Protein AF-A0AAP1RCW9-F1 (afdb_monomer)

Solvent-accessible surface area (backbone atoms only — not comparable to full-atom values): 2894 Å² total; per-residue (Å²): 83,57,24,56,80,77,46,24,67,63,52,48,52,54,36,44,78,73,68,54,87,82,80,72,58,22,68,89,22,53,69,54,34,93,89,40,84,93,35,48,11,35,25,32,38,79,82,73,111

Structure (mmCIF, N/CA/C/O backbone):
data_AF-A0AAP1RCW9-F1
#
_entry.id   AF-A0AAP1RCW9-F1
#
loop_
_atom_site.group_PDB
_atom_site.id
_atom_site.type_symbol
_atom_site.label_atom_id
_atom_site.label_alt_id
_atom_site.label_comp_id
_atom_site.label_asym_id
_atom_site.label_entity_id
_atom_site.label_seq_id
_atom_site.pdbx_PDB_ins_code
_atom_site.Cartn_x
_atom_site.Cartn_y
_atom_site.Cartn_z
_atom_site.occupancy
_atom_site.B_iso_or_equiv
_atom_site.auth_seq_id
_atom_site.auth_comp_id
_atom_site.auth_asym_id
_atom_site.auth_atom_id
_atom_site.pdbx_PDB_model_num
ATOM 1 N N . PHE A 1 1 ? -3.047 -4.414 0.094 1.00 98.06 1 PHE A N 1
ATOM 2 C CA . PHE A 1 1 ? -3.198 -3.870 -1.278 1.00 98.06 1 PHE A CA 1
ATOM 3 C C . PHE A 1 1 ? -1.824 -3.489 -1.818 1.00 98.06 1 PHE A C 1
ATOM 5 O O . PHE A 1 1 ? -1.026 -2.966 -1.050 1.00 98.06 1 PHE A O 1
ATOM 12 N N . HIS A 1 2 ? -1.526 -3.759 -3.094 1.00 98.12 2 HIS A N 1
ATOM 13 C CA . HIS A 1 2 ? -0.311 -3.229 -3.725 1.00 98.12 2 HIS A CA 1
ATOM 14 C C . HIS A 1 2 ? -0.496 -1.755 -4.087 1.00 98.12 2 HIS A C 1
ATOM 16 O O . HIS A 1 2 ? -1.573 -1.359 -4.533 1.00 98.12 2 HIS A O 1
ATOM 22 N N . ASP A 1 3 ? 0.573 -0.979 -3.951 1.00 97.69 3 ASP A N 1
ATOM 23 C CA . ASP A 1 3 ? 0.630 0.434 -4.309 1.00 97.69 3 ASP A CA 1
ATOM 24 C C . ASP A 1 3 ? 1.305 0.688 -5.664 1.00 97.69 3 ASP A C 1
ATOM 26 O O . ASP A 1 3 ? 1.719 1.798 -5.972 1.00 97.69 3 ASP A O 1
ATOM 30 N N . THR A 1 4 ? 1.378 -0.336 -6.521 1.00 97.19 4 THR A N 1
ATOM 31 C CA . THR A 1 4 ? 1.987 -0.279 -7.865 1.00 97.19 4 THR A CA 1
ATOM 32 C C . THR A 1 4 ? 1.481 0.878 -8.735 1.00 97.19 4 THR A C 1
ATOM 34 O O . THR A 1 4 ? 2.202 1.346 -9.614 1.00 97.19 4 THR A O 1
ATOM 37 N N . TYR A 1 5 ? 0.256 1.346 -8.484 1.00 96.94 5 TYR A N 1
ATOM 38 C CA . TYR A 1 5 ? -0.366 2.480 -9.174 1.00 96.94 5 TYR A CA 1
ATOM 39 C C . TYR A 1 5 ? -0.767 3.625 -8.222 1.00 96.94 5 TYR A C 1
ATOM 41 O O . TYR A 1 5 ? -1.611 4.448 -8.577 1.00 96.94 5 TYR A O 1
ATOM 49 N N . GLY A 1 6 ? -0.208 3.678 -7.009 1.00 96.88 6 GLY A N 1
ATOM 50 C CA . GLY A 1 6 ? -0.483 4.743 -6.035 1.00 96.88 6 GLY A CA 1
ATOM 51 C C . GLY A 1 6 ? -1.917 4.746 -5.490 1.00 96.88 6 GLY A C 1
ATOM 52 O O . GLY A 1 6 ? -2.466 5.810 -5.220 1.00 96.88 6 GLY A O 1
ATOM 53 N N . GLN A 1 7 ? -2.577 3.584 -5.434 1.00 98.38 7 GLN A N 1
ATOM 54 C CA . GLN A 1 7 ? -3.988 3.454 -5.034 1.00 98.38 7 GLN A CA 1
ATOM 55 C C . GLN A 1 7 ? -4.180 2.710 -3.708 1.00 98.38 7 GLN A C 1
ATOM 57 O O . GLN A 1 7 ? -5.317 2.530 -3.271 1.00 98.38 7 GLN A O 1
ATOM 62 N N . ALA A 1 8 ? -3.117 2.230 -3.059 1.00 98.38 8 ALA A N 1
ATOM 63 C CA . ALA A 1 8 ? -3.274 1.341 -1.916 1.00 98.38 8 ALA A CA 1
ATOM 64 C C . ALA A 1 8 ? -3.974 2.021 -0.735 1.00 98.38 8 ALA A C 1
ATOM 66 O O . ALA A 1 8 ? -4.905 1.433 -0.191 1.00 98.38 8 ALA A O 1
ATOM 67 N N . LEU A 1 9 ? -3.601 3.256 -0.381 1.00 98.50 9 LEU A N 1
ATOM 68 C CA . LEU A 1 9 ? -4.237 3.981 0.727 1.00 98.50 9 LEU A CA 1
ATOM 69 C C . LEU A 1 9 ? -5.697 4.333 0.444 1.00 98.50 9 LEU A C 1
ATOM 71 O O . LEU A 1 9 ? -6.539 4.180 1.323 1.00 98.50 9 LEU A O 1
ATOM 75 N N . ALA A 1 10 ? -6.022 4.740 -0.786 1.00 98.62 10 ALA A N 1
ATOM 76 C CA . ALA A 1 10 ? -7.406 5.005 -1.177 1.00 98.62 10 ALA A CA 1
ATOM 77 C C . ALA A 1 10 ? -8.270 3.737 -1.055 1.00 98.62 10 ALA A C 1
ATOM 79 O O . ALA A 1 10 ? -9.384 3.787 -0.536 1.00 98.62 10 ALA A O 1
ATOM 80 N N . ASN A 1 11 ? -7.728 2.585 -1.457 1.00 98.75 11 ASN A N 1
ATOM 81 C CA . ASN A 1 11 ? -8.407 1.296 -1.337 1.00 98.75 11 ASN A CA 1
ATOM 82 C C . ASN A 1 11 ? -8.527 0.821 0.120 1.00 98.75 11 ASN A C 1
ATOM 84 O O . ASN A 1 11 ? -9.562 0.266 0.493 1.00 98.75 11 ASN A O 1
ATOM 88 N N . ILE A 1 12 ? -7.506 1.046 0.954 1.00 98.69 12 ILE A N 1
ATOM 89 C CA . ILE A 1 12 ? -7.570 0.782 2.401 1.00 98.69 12 ILE A CA 1
ATOM 90 C C . ILE A 1 12 ? -8.652 1.653 3.036 1.00 98.69 12 ILE A C 1
ATOM 92 O O . ILE A 1 12 ? -9.501 1.131 3.751 1.00 98.69 12 ILE A O 1
ATOM 96 N N . TYR A 1 13 ? -8.681 2.948 2.722 1.00 98.69 13 TYR A N 1
ATOM 97 C CA . TYR A 1 13 ? -9.699 3.867 3.221 1.00 98.69 13 TYR A CA 1
ATOM 98 C C . TYR A 1 13 ? -11.111 3.438 2.813 1.00 98.69 13 TYR A C 1
ATOM 100 O O . TYR A 1 13 ? -11.994 3.350 3.662 1.00 98.69 13 TYR A O 1
ATOM 108 N N . ALA A 1 14 ? -11.317 3.087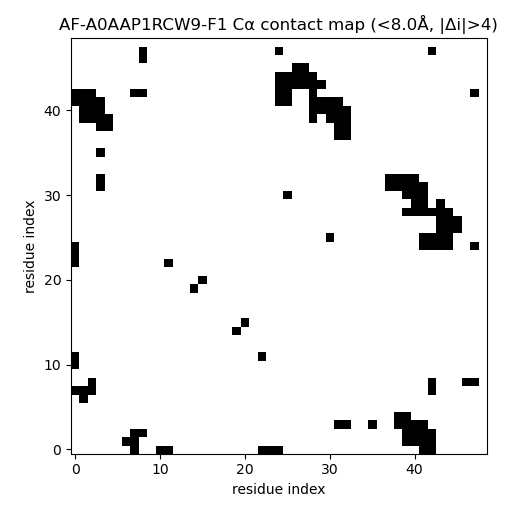 1.543 1.00 98.81 14 ALA A N 1
ATOM 109 C CA . ALA A 1 14 ? -12.595 2.551 1.085 1.00 98.81 14 ALA A CA 1
ATOM 110 C C . ALA A 1 14 ? -12.975 1.266 1.844 1.00 98.81 14 ALA A C 1
ATOM 112 O O . ALA A 1 14 ? -14.107 1.122 2.286 1.00 98.81 14 ALA A O 1
ATOM 113 N N . SER A 1 15 ? -12.020 0.361 2.070 1.00 98.75 15 SER A N 1
ATOM 114 C CA . SER A 1 15 ? -12.260 -0.893 2.799 1.00 98.75 15 SER A CA 1
ATOM 115 C C . SER A 1 15 ? -12.587 -0.669 4.281 1.00 98.75 15 SER A C 1
ATOM 117 O O . SER A 1 15 ? -13.402 -1.400 4.840 1.00 98.75 15 SER A O 1
ATOM 119 N N . LEU A 1 16 ? -11.988 0.345 4.916 1.00 98.56 16 LEU A N 1
ATOM 120 C CA . LEU A 1 16 ? -12.318 0.757 6.284 1.00 98.56 16 LEU A CA 1
ATOM 121 C C . LEU A 1 16 ? -13.779 1.212 6.390 1.00 98.56 16 LEU A C 1
ATOM 123 O O . LEU A 1 16 ? -14.457 0.853 7.351 1.00 98.56 16 LEU A O 1
ATOM 127 N N . LEU A 1 17 ? -14.281 1.960 5.400 1.00 98.69 17 LEU A N 1
ATOM 128 C CA . LEU A 1 17 ? -15.689 2.380 5.348 1.00 98.69 17 LEU A CA 1
ATOM 129 C C . LEU A 1 17 ? -16.648 1.187 5.206 1.00 98.69 17 LEU A C 1
ATOM 131 O O . LEU A 1 17 ? -17.753 1.227 5.739 1.00 98.69 17 LEU A O 1
ATOM 135 N N . GLU A 1 18 ? -16.197 0.113 4.559 1.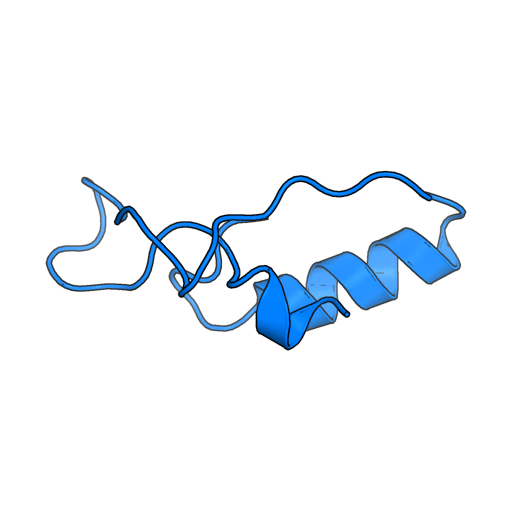00 98.75 18 GLU A N 1
ATOM 136 C CA . GLU A 1 18 ? -16.923 -1.159 4.436 1.00 98.75 18 GLU A CA 1
ATOM 137 C C . GLU A 1 18 ? -16.726 -2.094 5.651 1.00 98.75 18 GLU A C 1
ATOM 139 O O . GLU A 1 18 ? -17.204 -3.229 5.659 1.00 98.75 18 GLU A O 1
ATOM 144 N N . GLY A 1 19 ? -16.027 -1.643 6.700 1.00 98.56 19 GLY A N 1
ATOM 145 C C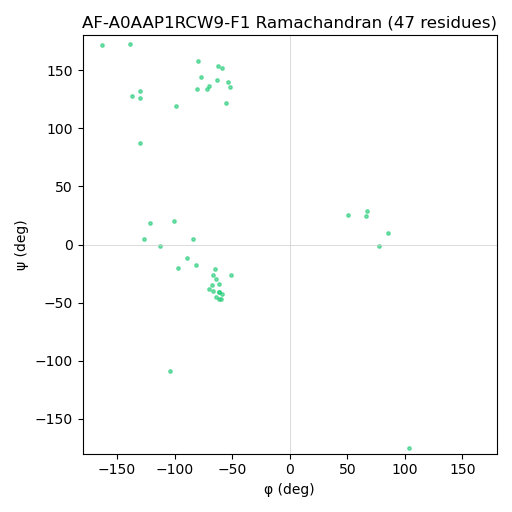A . GLY A 1 19 ? -15.859 -2.375 7.960 1.00 98.56 19 GLY A CA 1
ATOM 146 C C . GLY A 1 19 ? -14.709 -3.388 7.989 1.00 98.56 19 GLY A C 1
ATOM 147 O O . GLY A 1 19 ? -14.604 -4.162 8.943 1.00 98.56 19 GLY A O 1
ATOM 148 N N . VAL A 1 20 ? -13.826 -3.400 6.986 1.00 98.69 20 VAL A N 1
ATOM 149 C CA . VAL A 1 20 ? -12.598 -4.211 7.014 1.00 98.69 20 VAL A CA 1
ATOM 150 C C . VAL A 1 20 ? -11.611 -3.609 8.014 1.00 98.69 20 VAL A C 1
ATOM 152 O O . VAL A 1 20 ? -11.368 -2.408 8.000 1.00 98.69 20 VAL A O 1
ATOM 155 N N . ALA A 1 21 ? -11.009 -4.447 8.861 1.00 98.25 21 ALA A N 1
ATOM 156 C CA . ALA A 1 21 ? -10.134 -3.999 9.952 1.00 98.25 21 ALA A CA 1
ATOM 157 C C . ALA A 1 21 ? -8.736 -4.648 9.962 1.00 98.25 21 ALA A C 1
ATOM 159 O O . ALA A 1 21 ? -7.968 -4.431 10.896 1.00 98.25 21 ALA A O 1
ATOM 160 N N . VAL A 1 22 ? -8.398 -5.460 8.957 1.00 98.62 22 VAL A N 1
ATOM 161 C CA . VAL A 1 22 ? -7.092 -6.131 8.849 1.00 98.62 22 VAL A CA 1
ATOM 162 C C . VAL A 1 22 ? -6.525 -5.882 7.457 1.00 98.62 22 VAL A C 1
ATOM 164 O O . VAL A 1 22 ? -7.189 -6.169 6.461 1.00 98.62 22 VAL A O 1
ATOM 167 N N . PHE A 1 23 ? -5.300 -5.359 7.396 1.00 98.56 23 PHE A N 1
ATOM 168 C CA . PHE A 1 23 ? -4.618 -5.022 6.150 1.00 98.56 23 PHE A CA 1
ATOM 169 C C . PHE A 1 23 ? -3.160 -5.467 6.194 1.00 98.56 23 PHE A C 1
ATOM 171 O O . PHE A 1 23 ? -2.413 -5.078 7.091 1.00 98.56 23 PHE A O 1
ATOM 178 N N . ASP A 1 24 ? -2.748 -6.219 5.178 1.00 98.56 24 ASP A N 1
ATOM 179 C CA . ASP A 1 24 ? -1.342 -6.554 4.983 1.00 98.56 24 ASP A CA 1
ATOM 180 C C . ASP A 1 24 ? -0.608 -5.389 4.308 1.00 98.56 24 ASP A C 1
ATOM 182 O O . ASP A 1 24 ? -1.070 -4.815 3.310 1.00 98.56 24 ASP A O 1
ATOM 186 N N . SER A 1 25 ? 0.562 -5.073 4.854 1.00 98.44 25 SER A N 1
ATOM 187 C CA . SER A 1 25 ? 1.509 -4.072 4.364 1.00 98.44 25 SER A CA 1
ATOM 188 C C . SER A 1 25 ? 2.934 -4.617 4.479 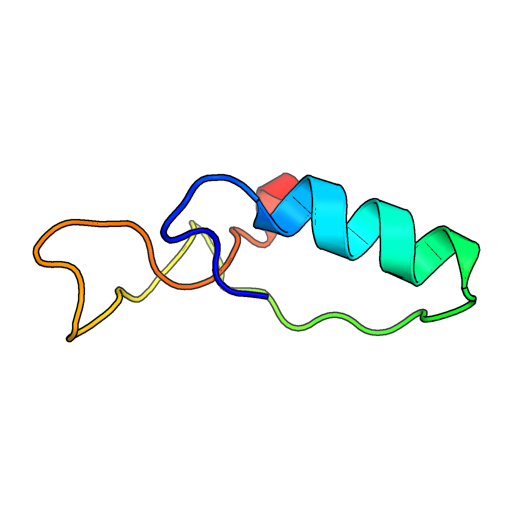1.00 98.44 25 SER A C 1
ATOM 190 O O . SER A 1 25 ? 3.151 -5.696 5.033 1.00 98.44 25 SER A O 1
ATOM 192 N N . SER A 1 26 ? 3.912 -3.896 3.938 1.00 98.31 26 SER A N 1
ATOM 193 C CA . SER A 1 26 ? 5.320 -4.271 4.039 1.00 98.31 26 SER A CA 1
ATOM 194 C C . SER A 1 26 ? 6.150 -3.086 4.512 1.00 98.31 26 SER A C 1
ATOM 196 O O . SER A 1 26 ? 6.032 -2.004 3.945 1.00 98.31 26 SER A O 1
ATOM 198 N N . VAL A 1 27 ? 7.017 -3.287 5.512 1.00 98.31 27 VAL A N 1
ATOM 199 C CA . VAL A 1 27 ? 7.898 -2.228 6.041 1.00 98.31 27 VAL A CA 1
ATOM 200 C C . VAL A 1 27 ? 8.675 -1.559 4.908 1.00 98.31 27 VAL A C 1
ATOM 202 O O . VAL A 1 27 ? 9.150 -2.253 4.004 1.00 98.31 27 VAL A O 1
ATOM 205 N N . ALA A 1 28 ? 8.750 -0.229 4.912 1.00 97.12 28 ALA A N 1
ATOM 206 C CA . ALA A 1 28 ? 9.366 0.600 3.877 1.00 97.12 28 ALA A CA 1
ATOM 207 C C . ALA A 1 28 ? 8.908 0.285 2.433 1.00 97.12 28 ALA A C 1
ATOM 209 O O . ALA A 1 28 ? 9.656 0.496 1.478 1.00 97.12 28 ALA A O 1
ATOM 210 N N . GLY A 1 29 ? 7.706 -0.277 2.258 1.00 96.94 29 GLY A N 1
ATOM 211 C CA . GLY A 1 29 ? 7.178 -0.684 0.953 1.00 96.94 29 GLY A CA 1
ATOM 212 C C . GLY A 1 29 ? 7.949 -1.841 0.309 1.00 96.94 29 GLY A C 1
ATOM 213 O O . GLY A 1 29 ? 7.952 -1.960 -0.917 1.00 96.94 29 GLY A O 1
ATOM 214 N N . LEU A 1 30 ? 8.632 -2.680 1.106 1.00 97.12 30 L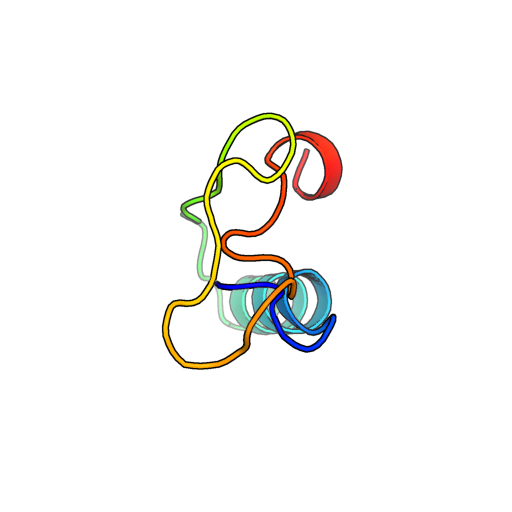EU A N 1
ATOM 215 C CA . LEU A 1 30 ? 9.481 -3.757 0.586 1.00 97.12 30 LEU A CA 1
ATOM 216 C C . LEU A 1 30 ? 8.735 -4.675 -0.401 1.00 97.12 30 LEU A C 1
ATOM 218 O O . LEU A 1 30 ? 7.584 -5.080 -0.202 1.00 97.12 30 LEU A O 1
ATOM 222 N N . GLY A 1 31 ? 9.458 -5.049 -1.456 1.00 93.00 31 GLY A N 1
ATOM 223 C CA . GLY A 1 31 ? 8.939 -5.817 -2.582 1.00 93.00 31 GLY A CA 1
ATOM 224 C C . GLY A 1 31 ? 8.702 -4.951 -3.820 1.00 93.00 31 GLY A C 1
ATOM 225 O O . GLY A 1 31 ? 9.053 -3.778 -3.874 1.00 93.00 31 GLY A O 1
ATOM 226 N N . GLY A 1 32 ? 8.136 -5.556 -4.858 1.00 94.00 32 GLY A N 1
ATOM 227 C CA . GLY A 1 32 ? 7.874 -4.907 -6.141 1.00 94.00 32 GLY A CA 1
ATOM 228 C C . GLY A 1 32 ? 6.874 -5.718 -6.954 1.00 94.00 32 GLY A C 1
ATOM 229 O O . GLY A 1 32 ? 6.531 -6.844 -6.586 1.00 94.00 32 GLY A O 1
ATOM 230 N N . CYS A 1 33 ? 6.402 -5.165 -8.067 1.00 93.69 33 CYS A N 1
ATOM 231 C CA . CYS A 1 33 ? 5.501 -5.876 -8.968 1.00 93.69 33 CYS A CA 1
ATOM 232 C C . CYS A 1 33 ? 6.279 -6.471 -10.158 1.00 93.69 33 CYS A C 1
ATOM 234 O O . CYS A 1 33 ? 6.838 -5.713 -10.951 1.00 93.69 33 CYS A O 1
ATOM 236 N N . PRO A 1 34 ? 6.293 -7.803 -10.365 1.00 94.06 34 PRO A N 1
ATOM 237 C CA . PRO A 1 34 ? 7.006 -8.407 -11.497 1.00 94.06 34 PRO A CA 1
ATOM 238 C C . PRO A 1 34 ? 6.421 -8.003 -12.861 1.00 94.06 34 PRO A C 1
ATOM 240 O O . PRO A 1 34 ? 7.117 -8.053 -13.873 1.00 94.06 34 PRO A O 1
ATOM 243 N N . TYR A 1 35 ? 5.158 -7.566 -12.886 1.00 95.25 35 TYR A N 1
ATOM 244 C CA . TYR A 1 35 ? 4.460 -7.113 -14.090 1.00 95.25 35 TYR A CA 1
ATOM 245 C C . TYR A 1 35 ? 4.634 -5.613 -14.374 1.00 95.25 35 TYR A C 1
ATOM 247 O O . TYR A 1 35 ? 4.312 -5.164 -15.471 1.00 95.25 35 TYR A O 1
ATOM 255 N N . ALA A 1 36 ? 5.172 -4.839 -13.426 1.00 93.06 36 ALA A N 1
ATOM 256 C CA . ALA A 1 36 ? 5.412 -3.405 -13.566 1.00 93.06 36 ALA A CA 1
ATOM 257 C C . ALA A 1 36 ? 6.856 -3.086 -13.152 1.00 93.06 36 ALA A C 1
ATOM 259 O O . ALA A 1 36 ? 7.155 -2.803 -11.993 1.00 93.06 36 ALA A O 1
ATOM 260 N N . LYS A 1 37 ? 7.778 -3.182 -14.118 1.00 91.56 37 LYS A N 1
ATOM 261 C CA . LYS A 1 37 ? 9.222 -3.039 -13.879 1.00 91.56 37 LYS A CA 1
ATOM 262 C C . LYS A 1 37 ? 9.552 -1.713 -13.188 1.00 91.56 37 LYS A C 1
ATOM 264 O O . LYS A 1 37 ? 9.284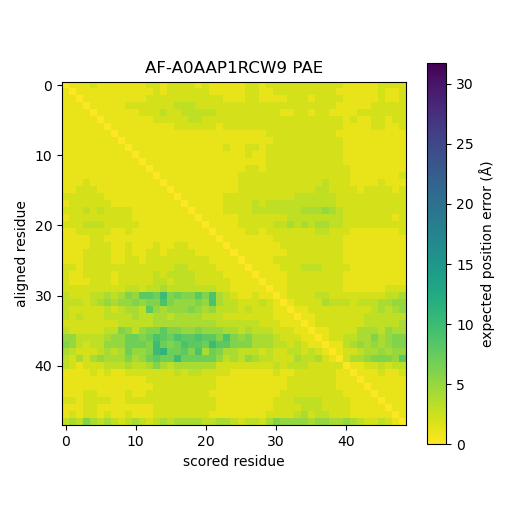 -0.651 -13.738 1.00 91.56 37 LYS A O 1
ATOM 269 N N . GLY A 1 38 ? 10.186 -1.800 -12.018 1.00 86.25 38 GLY A N 1
ATOM 270 C CA . GLY A 1 38 ? 10.637 -0.643 -11.237 1.00 86.25 38 GLY A CA 1
ATOM 271 C C . GLY A 1 38 ? 9.532 0.082 -10.464 1.00 86.25 38 GLY A C 1
ATOM 272 O O . GLY A 1 38 ? 9.835 1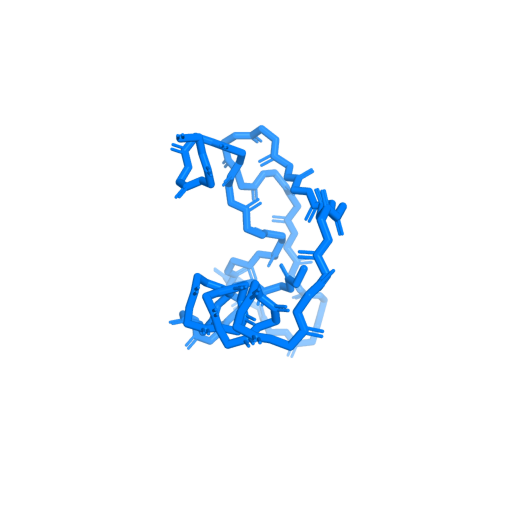.040 -9.762 1.00 86.25 38 GLY A O 1
ATOM 273 N N . ALA A 1 39 ? 8.279 -0.365 -10.573 1.00 89.81 39 ALA A N 1
ATOM 274 C CA . ALA A 1 39 ? 7.187 0.174 -9.781 1.00 89.81 39 ALA A CA 1
ATOM 275 C C . ALA A 1 39 ? 7.190 -0.407 -8.360 1.00 89.81 39 ALA A C 1
ATOM 277 O O . ALA A 1 39 ? 7.707 -1.501 -8.103 1.00 89.81 39 ALA A O 1
ATOM 278 N N . THR A 1 40 ? 6.550 0.326 -7.455 1.00 87.38 40 THR A N 1
ATOM 279 C CA . THR A 1 40 ? 6.272 -0.093 -6.081 1.00 87.38 40 THR A CA 1
ATOM 280 C C . THR A 1 40 ? 5.435 -1.381 -6.039 1.00 87.38 40 THR A C 1
ATOM 282 O O . THR A 1 40 ? 4.688 -1.720 -6.966 1.00 87.38 40 THR A O 1
ATOM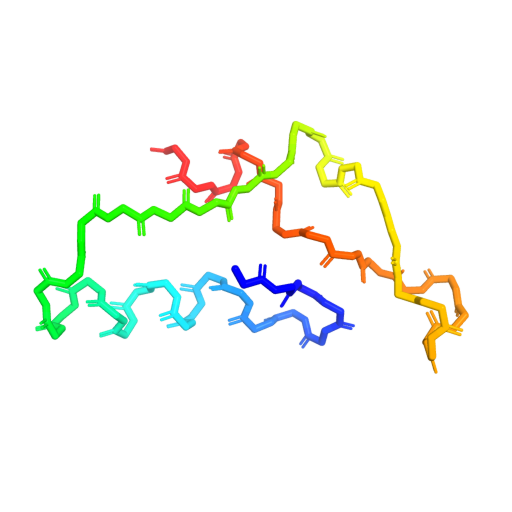 285 N N . GLY A 1 41 ? 5.605 -2.155 -4.966 1.00 94.75 41 GLY A N 1
ATOM 286 C CA . GLY A 1 41 ? 4.898 -3.412 -4.721 1.00 94.75 41 GLY A CA 1
ATOM 287 C C . GLY A 1 41 ? 3.812 -3.234 -3.671 1.00 94.75 41 GLY A C 1
ATOM 288 O O . GLY A 1 41 ? 2.784 -2.617 -3.932 1.00 94.75 41 GLY A O 1
ATOM 289 N N . ASN A 1 42 ? 4.047 -3.789 -2.488 1.00 97.94 42 ASN A N 1
ATOM 290 C CA . ASN A 1 42 ? 3.176 -3.624 -1.331 1.00 97.94 42 ASN A CA 1
ATOM 291 C C . ASN A 1 42 ? 3.092 -2.156 -0.894 1.00 97.94 42 ASN A C 1
ATOM 293 O O . ASN A 1 42 ? 4.034 -1.392 -1.088 1.00 97.94 42 ASN A O 1
ATOM 297 N N . VAL A 1 43 ? 1.983 -1.788 -0.255 1.00 98.12 43 VAL A N 1
ATOM 298 C CA . VAL A 1 43 ? 1.894 -0.532 0.502 1.00 98.12 43 VAL A CA 1
ATOM 299 C C . VAL A 1 43 ? 2.881 -0.539 1.673 1.00 98.12 43 VAL A C 1
ATOM 301 O O . VAL A 1 43 ? 3.075 -1.588 2.303 1.00 98.12 43 VAL A O 1
ATOM 304 N N . ALA A 1 44 ? 3.503 0.608 1.959 1.00 98.50 44 ALA A N 1
ATOM 305 C CA . ALA A 1 44 ? 4.407 0.741 3.094 1.00 98.50 44 ALA A CA 1
ATOM 306 C C . ALA A 1 44 ? 3.625 0.691 4.412 1.00 98.50 44 ALA A C 1
ATOM 308 O O . ALA A 1 44 ? 2.570 1.310 4.530 1.00 98.50 44 ALA A O 1
ATOM 309 N N . SER A 1 45 ? 4.120 -0.045 5.408 1.00 98.44 45 SER A N 1
ATOM 310 C CA . SER A 1 45 ? 3.461 -0.124 6.721 1.00 98.44 45 SER A CA 1
ATOM 311 C C . SER A 1 45 ? 3.374 1.239 7.410 1.00 98.44 45 SER A C 1
ATOM 313 O O . SER A 1 45 ? 2.394 1.525 8.088 1.00 98.44 45 SER A O 1
ATOM 315 N N . GLU A 1 46 ? 4.379 2.082 7.202 1.00 98.50 46 GLU A N 1
ATOM 316 C CA . GLU A 1 46 ? 4.493 3.443 7.723 1.00 98.50 46 GLU A CA 1
ATOM 317 C C . GLU A 1 46 ? 3.452 4.394 7.126 1.00 98.50 46 GLU A C 1
ATOM 319 O O . GLU A 1 46 ? 3.066 5.349 7.787 1.00 98.50 46 GLU A O 1
ATOM 324 N N . ASP A 1 47 ? 2.972 4.110 5.912 1.00 97.88 47 ASP A N 1
ATOM 325 C CA . ASP A 1 47 ? 1.911 4.888 5.266 1.00 97.88 47 ASP A CA 1
ATOM 326 C C . ASP A 1 47 ? 0.511 4.485 5.771 1.00 97.88 47 ASP A C 1
ATOM 328 O O . ASP A 1 47 ? -0.460 5.211 5.558 1.00 97.88 47 ASP A O 1
ATOM 332 N N . VAL A 1 48 ? 0.387 3.312 6.408 1.00 97.06 48 VAL A N 1
ATOM 333 C CA . VAL A 1 48 ? -0.883 2.756 6.914 1.00 97.06 48 VAL A CA 1
ATOM 334 C C . VAL A 1 48 ? -1.103 3.049 8.410 1.00 97.06 48 VAL A C 1
ATOM 336 O O . VAL A 1 48 ? -2.243 2.963 8.865 1.00 97.06 48 VAL A O 1
ATOM 339 N N . LEU A 1 49 ? -0.043 3.368 9.166 1.00 94.44 49 LEU A N 1
ATOM 340 C CA . LEU A 1 49 ? -0.069 3.641 10.616 1.00 94.44 49 LEU A CA 1
ATOM 341 C C . LEU A 1 49 ? -0.604 5.049 10.921 1.00 94.44 49 LEU A C 1
ATOM 343 O O . LEU A 1 49 ? -1.503 5.144 11.789 1.00 94.44 49 LEU A O 1
#

Foldseek 3Di:
DFCQPPCPVVVVVVVVVVVDDDDDFDAVQPDDDPVRPPGGTGHHPVVVD

Secondary structure (DSSP, 8-state):
-B-TTS-HHHHHHHHHHTT------BGGG--B-TTSTT-B-BPBHHHH-

Nearest PDB structures (foldseek):
  2cw6-assembly1_A  TM=9.589E-01  e=1.169E-03  Homo sapiens
  1ydo-assembly1_A  TM=1.001E+00  e=3.153E-03  Bacillus subtilis subsp. subtilis str. 168
  1ydn-assembly4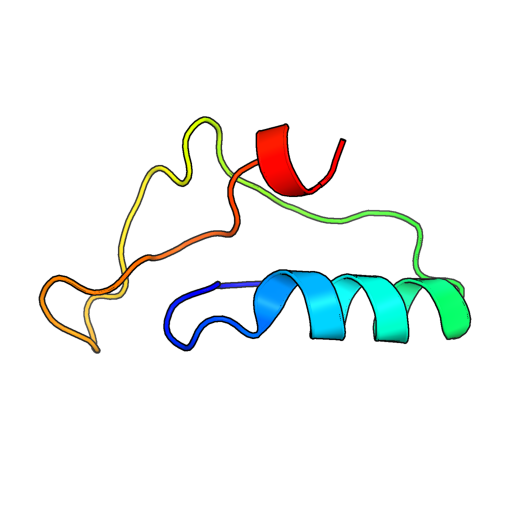_D  TM=9.949E-01  e=3.900E-03  Brucella melitensis bv. 1 str. 16M
  3mp5-assembly1_B  TM=8.342E-01  e=1.347E-03  Homo sapiens

Organism: Escherichia coli (NCBI:txid562)

Mean predicted aligned error: 2.03 Å

Radius of gyration: 10.78 Å; Cα contacts (8 Å, |Δi|>4): 74; chains: 1; bounding box: 28×13×25 Å

Sequence (49 aa):
FHDTYGQALANIYASLLEGVAVFDSSVAGLGGCPYAKGATGNVASEDVL

pLDDT: mean 96.73, std 2.94, range [86.25, 98.81]

InterPro domains:
  IPR000138 Hydroxymethylglutaryl-CoA lyase, active site [PS01062] (26-35)
  IPR000891 Pyruvate carboxyltransferase [PF00682] (1-48)
  IPR000891 Pyruvate carboxyltransferase [PS50991] (1-49)
  IPR013785 Aldolase-type TIM barrel [G3DSA:3.20.20.70] (1-49)
  IPR043594 HMG-CoA lyase [PTHR42738] (1-49)